Protein AF-A0A418WGU8-F1 (afdb_monomer_lite)

Structure (mmCIF, N/CA/C/O backbone):
data_AF-A0A418WGU8-F1
#
_entry.id   AF-A0A418WGU8-F1
#
loop_
_atom_site.group_PDB
_atom_site.id
_atom_site.type_symbol
_atom_site.label_atom_id
_atom_site.label_alt_id
_atom_site.label_comp_id
_atom_site.label_asym_id
_atom_site.label_entity_id
_atom_site.label_seq_id
_atom_site.pdbx_PDB_ins_code
_atom_site.Cartn_x
_atom_site.Cartn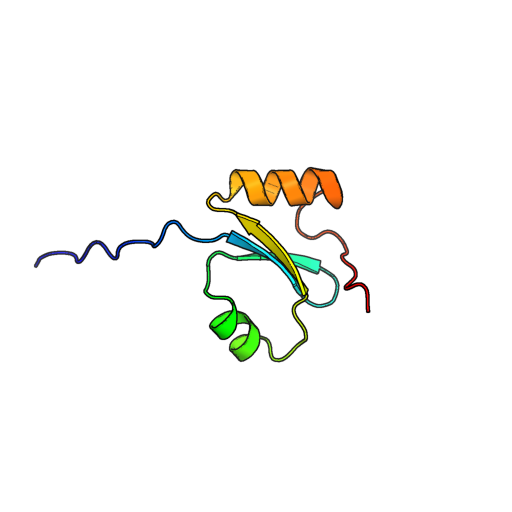_y
_atom_site.Cartn_z
_atom_site.occupancy
_atom_site.B_iso_or_equiv
_atom_site.auth_seq_id
_atom_site.auth_comp_id
_atom_site.auth_asym_id
_atom_site.auth_atom_id
_atom_site.pdbx_PDB_model_num
ATOM 1 N N . MET A 1 1 ? 21.558 -29.942 -8.146 1.00 40.97 1 MET A N 1
ATOM 2 C CA . MET A 1 1 ? 20.462 -29.295 -7.395 1.00 40.97 1 MET A CA 1
ATOM 3 C C . MET A 1 1 ? 20.180 -27.974 -8.080 1.00 40.97 1 MET A C 1
ATOM 5 O O . MET A 1 1 ? 20.921 -27.022 -7.885 1.00 40.97 1 MET A O 1
ATOM 9 N N . THR A 1 2 ? 19.216 -27.959 -8.993 1.00 41.81 2 THR A N 1
ATOM 10 C CA . THR A 1 2 ? 18.909 -26.774 -9.799 1.00 41.81 2 THR A CA 1
ATOM 11 C C . THR A 1 2 ? 17.870 -25.975 -9.036 1.00 41.81 2 THR A C 1
ATOM 13 O O . THR A 1 2 ? 16.752 -26.447 -8.842 1.00 41.81 2 THR A O 1
ATOM 16 N N . VAL A 1 3 ? 18.258 -24.804 -8.538 1.00 45.84 3 VAL A N 1
ATOM 17 C CA . VAL A 1 3 ? 17.312 -23.851 -7.966 1.00 45.84 3 VAL A CA 1
ATOM 18 C C . VAL A 1 3 ? 16.333 -23.462 -9.066 1.00 45.84 3 VAL A C 1
ATOM 20 O O . VAL A 1 3 ? 16.711 -22.853 -10.065 1.00 45.84 3 VAL A O 1
ATOM 23 N N . ALA A 1 4 ? 15.075 -23.873 -8.911 1.00 44.22 4 ALA A N 1
ATOM 24 C CA . ALA A 1 4 ? 13.984 -23.284 -9.657 1.00 44.22 4 ALA A CA 1
ATOM 25 C C . ALA A 1 4 ? 13.973 -21.803 -9.278 1.00 44.22 4 ALA A C 1
ATOM 27 O O . ALA A 1 4 ? 13.537 -21.434 -8.188 1.00 44.22 4 ALA A O 1
ATOM 28 N N . ALA A 1 5 ? 14.518 -20.966 -10.160 1.00 46.62 5 ALA A N 1
ATOM 29 C CA . ALA A 1 5 ? 14.186 -19.560 -10.193 1.00 46.62 5 ALA A CA 1
ATOM 30 C C . ALA A 1 5 ? 12.679 -19.522 -10.433 1.00 46.62 5 ALA A C 1
ATOM 32 O O . ALA A 1 5 ? 12.215 -19.638 -11.567 1.00 46.62 5 ALA A O 1
ATOM 33 N N . GLY A 1 6 ? 11.914 -19.481 -9.340 1.00 42.91 6 GLY A N 1
ATOM 34 C CA . GLY A 1 6 ? 10.516 -19.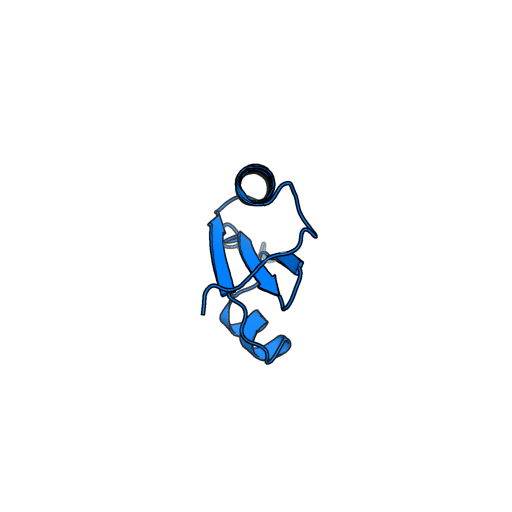127 -9.404 1.00 42.91 6 GLY A CA 1
ATOM 35 C C . GLY A 1 6 ? 10.485 -17.839 -10.196 1.00 42.91 6 GLY A C 1
ATOM 36 O O . GLY A 1 6 ? 11.107 -16.855 -9.798 1.00 42.91 6 GLY A O 1
ATOM 37 N N . THR A 1 7 ? 9.849 -17.874 -11.360 1.00 43.91 7 THR A N 1
ATOM 38 C CA . THR A 1 7 ? 9.388 -16.666 -12.015 1.00 43.91 7 THR A CA 1
ATOM 39 C C . THR A 1 7 ? 8.586 -15.937 -10.952 1.00 43.91 7 THR A C 1
ATOM 41 O O . THR A 1 7 ? 7.425 -16.271 -10.709 1.00 43.91 7 THR A O 1
ATOM 44 N N . ALA A 1 8 ? 9.213 -14.977 -10.273 1.00 45.19 8 ALA A N 1
ATOM 45 C CA . ALA A 1 8 ? 8.487 -13.847 -9.763 1.00 45.19 8 ALA A CA 1
ATOM 46 C C . ALA A 1 8 ? 7.768 -13.334 -11.009 1.00 45.19 8 ALA A C 1
ATOM 48 O O . ALA A 1 8 ? 8.385 -12.710 -11.873 1.00 45.19 8 ALA A O 1
ATOM 49 N N . ARG A 1 9 ? 6.486 -13.705 -11.170 1.00 50.06 9 ARG A N 1
ATOM 50 C CA . ARG A 1 9 ? 5.545 -12.872 -11.920 1.00 50.06 9 ARG A CA 1
ATOM 51 C C . ARG A 1 9 ? 5.928 -11.464 -11.505 1.00 50.06 9 ARG A C 1
ATOM 53 O O . ARG A 1 9 ? 6.029 -11.265 -10.294 1.00 50.06 9 ARG A O 1
ATOM 60 N N . ALA A 1 10 ? 6.274 -10.595 -12.456 1.00 50.16 10 ALA A N 1
ATOM 61 C CA . ALA A 1 10 ? 6.521 -9.187 -12.169 1.00 50.16 10 ALA A CA 1
ATOM 62 C C . ALA A 1 10 ? 5.439 -8.769 -11.171 1.00 50.16 10 ALA A C 1
ATOM 64 O O . ALA A 1 10 ? 4.257 -8.909 -11.474 1.00 50.16 10 ALA A O 1
ATOM 65 N N . GLY A 1 11 ? 5.855 -8.598 -9.916 1.00 55.69 11 GLY A N 1
ATOM 66 C CA . GLY A 1 11 ? 4.952 -8.795 -8.795 1.00 55.69 11 GLY A CA 1
ATOM 67 C C . GLY A 1 11 ? 4.022 -7.618 -8.798 1.00 55.69 11 GLY A C 1
ATOM 68 O O . GLY A 1 11 ? 4.478 -6.520 -8.509 1.00 55.69 11 GLY A O 1
ATOM 69 N N . ASP A 1 12 ? 2.772 -7.837 -9.174 1.00 76.44 12 ASP A N 1
ATOM 70 C CA . ASP A 1 12 ? 1.746 -6.820 -9.086 1.00 76.44 12 ASP A CA 1
ATOM 71 C C . ASP A 1 12 ? 1.656 -6.383 -7.614 1.00 76.44 12 ASP A C 1
ATOM 73 O O . ASP A 1 12 ? 1.140 -7.093 -6.750 1.00 76.44 12 ASP A O 1
ATOM 77 N N . TYR A 1 13 ? 2.260 -5.239 -7.303 1.00 86.31 13 TYR A N 1
ATOM 78 C CA . TYR A 1 13 ? 2.177 -4.564 -6.022 1.00 86.31 13 TYR A CA 1
ATOM 79 C C . TYR A 1 13 ? 0.790 -3.957 -5.923 1.00 86.31 13 TYR A C 1
ATOM 81 O O . TYR A 1 13 ? 0.452 -2.980 -6.594 1.00 86.31 13 TYR A O 1
ATOM 89 N N . ASN A 1 14 ? -0.020 -4.551 -5.065 1.00 87.25 14 ASN A N 1
ATOM 90 C CA . ASN A 1 14 ? -1.352 -4.086 -4.758 1.00 87.25 14 ASN A CA 1
ATOM 91 C C . ASN A 1 14 ? -1.252 -3.043 -3.651 1.00 87.25 14 ASN A C 1
ATOM 93 O O . ASN A 1 14 ? -0.755 -3.335 -2.564 1.00 87.25 14 ASN A O 1
ATOM 97 N N . VAL A 1 15 ? -1.745 -1.838 -3.923 1.00 88.19 15 VAL A N 1
ATOM 98 C CA . VAL A 1 15 ? -1.993 -0.817 -2.904 1.00 88.19 15 VAL A CA 1
ATOM 99 C C . VAL A 1 15 ? -3.432 -0.977 -2.457 1.00 88.19 15 VAL A C 1
ATOM 101 O O . VAL A 1 15 ? -4.352 -0.919 -3.278 1.00 88.19 15 VAL A O 1
ATOM 104 N N . TYR A 1 16 ? -3.644 -1.175 -1.165 1.00 86.62 16 TYR A N 1
ATOM 105 C CA . TYR A 1 16 ? -4.972 -1.401 -0.621 1.00 86.62 16 TYR A CA 1
ATOM 106 C C . TYR A 1 16 ? -5.131 -0.807 0.766 1.00 86.62 16 TYR A C 1
ATOM 108 O O . TYR A 1 16 ? -4.170 -0.603 1.506 1.00 86.62 16 TYR A O 1
ATOM 116 N N . CYS A 1 17 ? -6.384 -0.533 1.104 1.00 86.75 17 CYS A N 1
ATOM 117 C CA . CYS A 1 17 ? -6.764 -0.110 2.435 1.00 86.75 17 CYS A CA 1
ATOM 118 C C . CYS A 1 17 ? -7.127 -1.331 3.282 1.00 86.75 17 CYS A C 1
ATOM 120 O O . CYS A 1 17 ? -8.080 -2.047 2.959 1.00 86.75 17 CYS A O 1
ATOM 122 N N . ALA A 1 18 ? -6.366 -1.573 4.348 1.00 82.44 18 ALA A N 1
ATOM 123 C CA . ALA A 1 18 ? -6.604 -2.635 5.317 1.00 82.44 18 ALA A CA 1
ATOM 124 C C . ALA A 1 18 ? -7.225 -2.041 6.589 1.00 82.44 18 ALA A C 1
ATOM 126 O O . ALA A 1 18 ? -6.538 -1.720 7.559 1.00 82.44 18 ALA A O 1
ATOM 127 N N . GLY A 1 19 ? -8.546 -1.858 6.578 1.00 79.06 19 GLY A N 1
ATOM 128 C CA . GLY A 1 19 ? -9.253 -1.199 7.675 1.00 79.06 19 GLY A CA 1
ATOM 129 C C . GLY A 1 19 ? -8.996 0.306 7.673 1.00 79.06 19 GLY A C 1
ATOM 130 O O . GLY A 1 19 ? -9.662 1.030 6.942 1.00 79.06 19 GLY A O 1
ATOM 131 N N . THR A 1 20 ? -8.046 0.762 8.492 1.00 77.50 20 THR A N 1
ATOM 132 C CA . THR A 1 20 ? -7.707 2.183 8.669 1.00 77.50 20 THR A CA 1
ATOM 133 C C . THR A 1 20 ? -6.357 2.568 8.086 1.00 77.50 20 THR A C 1
ATOM 135 O O . THR A 1 20 ? -6.027 3.742 8.134 1.00 77.50 20 THR A O 1
ATOM 138 N N . HIS A 1 21 ? -5.564 1.636 7.548 1.00 83.75 21 HIS A N 1
ATOM 139 C CA . HIS A 1 21 ? -4.191 1.919 7.113 1.00 83.75 21 HIS A CA 1
ATOM 140 C C . HIS A 1 21 ? -3.926 1.458 5.683 1.00 83.75 21 HIS A C 1
ATOM 142 O O . HIS A 1 21 ? -4.446 0.431 5.234 1.00 83.75 21 HIS A O 1
ATOM 148 N N . LEU A 1 22 ? -3.08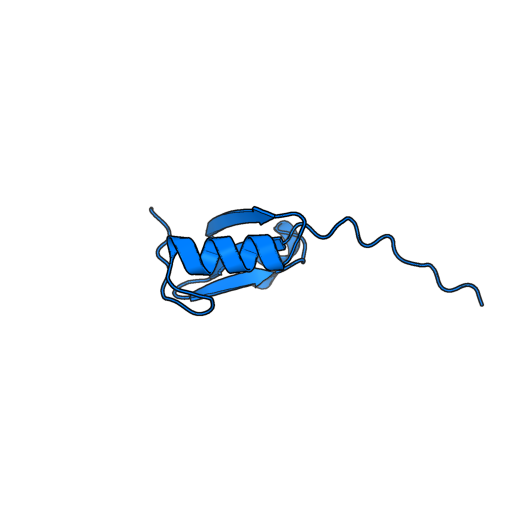7 2.221 4.985 1.00 86.56 22 LEU A N 1
ATOM 149 C CA . LEU A 1 22 ? -2.565 1.864 3.672 1.00 86.56 22 LEU A CA 1
ATOM 150 C C . LEU A 1 22 ? -1.487 0.806 3.762 1.00 86.56 22 LEU A C 1
ATOM 152 O O . LEU A 1 22 ? -0.463 1.011 4.410 1.00 86.56 22 LEU A O 1
ATOM 156 N N . GLU A 1 23 ? -1.680 -0.261 3.001 1.00 85.44 23 GLU A N 1
ATOM 157 C CA . GLU A 1 23 ? -0.697 -1.316 2.841 1.00 85.44 23 GLU A CA 1
ATOM 158 C C . GLU A 1 23 ? -0.374 -1.546 1.366 1.00 85.44 23 GLU A C 1
ATOM 160 O O . GLU A 1 23 ? -1.203 -1.355 0.470 1.00 85.44 23 GLU A O 1
ATOM 165 N N . ILE A 1 24 ? 0.872 -1.947 1.125 1.00 86.62 24 ILE A N 1
ATOM 166 C CA . ILE A 1 24 ? 1.370 -2.337 -0.190 1.00 86.62 24 ILE A CA 1
ATOM 167 C C . ILE A 1 24 ? 1.849 -3.774 -0.076 1.00 86.62 24 ILE A C 1
ATOM 169 O O . ILE A 1 24 ? 2.652 -4.093 0.800 1.00 86.62 24 ILE A O 1
ATOM 173 N N . ASP A 1 25 ? 1.362 -4.644 -0.951 1.00 85.19 25 ASP A N 1
ATOM 174 C CA . ASP A 1 25 ? 1.692 -6.061 -0.900 1.00 85.19 25 ASP A CA 1
ATOM 175 C C . ASP A 1 25 ? 1.818 -6.644 -2.305 1.00 85.19 25 ASP A C 1
ATOM 177 O O . ASP A 1 25 ? 1.030 -6.327 -3.192 1.00 85.19 25 ASP A O 1
ATOM 181 N N . SER A 1 26 ? 2.827 -7.484 -2.511 1.00 84.75 26 SER A N 1
ATOM 182 C CA . SER A 1 26 ? 3.068 -8.187 -3.776 1.00 84.75 26 SER A CA 1
ATOM 183 C C . SER A 1 26 ? 2.440 -9.584 -3.812 1.00 84.75 26 SER A C 1
ATOM 185 O O . SER A 1 26 ? 2.596 -10.318 -4.790 1.00 84.75 26 SER A O 1
ATOM 187 N N . ARG A 1 27 ? 1.752 -9.994 -2.739 1.00 77.38 27 ARG A N 1
ATOM 188 C CA . ARG A 1 27 ? 0.975 -11.233 -2.689 1.00 77.38 27 ARG A CA 1
ATOM 189 C C . ARG A 1 27 ? -0.255 -11.130 -3.584 1.00 77.38 27 ARG A C 1
ATOM 191 O O . ARG A 1 27 ? -0.755 -10.060 -3.911 1.00 77.38 27 ARG A O 1
ATOM 198 N N . ASN A 1 28 ? -0.760 -12.300 -3.962 1.00 77.44 28 ASN A N 1
ATOM 199 C CA . ASN A 1 28 ? -1.980 -12.409 -4.743 1.00 77.44 28 ASN A CA 1
ATOM 200 C C . ASN A 1 28 ? -3.195 -11.902 -3.940 1.00 77.44 28 ASN A C 1
ATOM 202 O O . ASN A 1 28 ? -3.359 -12.254 -2.770 1.00 77.44 28 ASN A O 1
ATOM 206 N N . TRP A 1 29 ? -4.057 -11.122 -4.593 1.00 75.94 29 TRP A N 1
ATOM 207 C CA . TRP A 1 29 ? -5.235 -10.509 -3.985 1.00 75.94 29 TRP A CA 1
ATOM 208 C C . TRP A 1 29 ? -6.191 -11.518 -3.330 1.00 75.94 29 TRP A C 1
ATOM 210 O O . TRP A 1 29 ? -6.615 -11.301 -2.196 1.00 75.94 29 TRP A O 1
ATOM 220 N N . ASP A 1 30 ? -6.467 -12.656 -3.977 1.00 77.81 30 ASP A N 1
ATOM 221 C CA . ASP A 1 30 ? -7.328 -13.710 -3.420 1.00 77.81 30 ASP A CA 1
ATOM 222 C C . ASP A 1 30 ? -6.758 -14.283 -2.115 1.00 77.81 30 ASP A C 1
ATOM 224 O O . ASP A 1 30 ? -7.488 -14.516 -1.150 1.00 77.81 30 ASP A O 1
ATOM 228 N N . GLN A 1 31 ? -5.432 -14.434 -2.042 1.00 77.38 31 GLN A N 1
ATOM 229 C CA . GLN A 1 31 ? -4.758 -14.898 -0.826 1.00 77.38 31 GLN A CA 1
ATOM 230 C C . GLN A 1 31 ? -4.853 -13.862 0.295 1.00 77.38 31 GLN A C 1
ATOM 232 O O . GLN A 1 31 ? -5.009 -14.220 1.461 1.00 77.38 31 GLN A O 1
ATOM 237 N N . MET A 1 32 ? -4.778 -12.575 -0.040 1.00 78.00 32 MET A N 1
ATOM 238 C CA . MET A 1 32 ? -4.893 -11.491 0.935 1.00 78.00 32 MET A CA 1
ATOM 239 C C . MET A 1 32 ? -6.314 -11.375 1.484 1.00 78.00 32 MET A C 1
ATOM 241 O O . MET A 1 32 ? -6.483 -11.263 2.699 1.00 78.00 32 MET A O 1
ATOM 245 N N . LEU A 1 33 ? -7.326 -11.465 0.615 1.00 77.06 33 LEU A N 1
ATOM 246 C CA . LEU A 1 33 ? -8.733 -11.504 1.014 1.00 77.06 33 LEU A CA 1
ATOM 247 C C . LEU A 1 33 ? -9.015 -12.705 1.920 1.00 77.06 33 LEU A C 1
ATOM 249 O O . LEU A 1 33 ? -9.605 -12.542 2.989 1.00 77.06 33 LEU A O 1
ATOM 253 N N . SER A 1 34 ? -8.528 -13.891 1.540 1.00 80.19 34 SER A N 1
ATOM 254 C CA . SER A 1 34 ? -8.696 -15.104 2.343 1.00 80.19 34 SER A CA 1
ATOM 255 C C . SER A 1 34 ? -7.977 -15.028 3.692 1.00 80.19 34 SER A C 1
ATOM 257 O O . SER A 1 34 ? -8.487 -15.565 4.671 1.00 80.19 34 SER A O 1
ATOM 259 N N . ALA A 1 35 ? -6.801 -14.396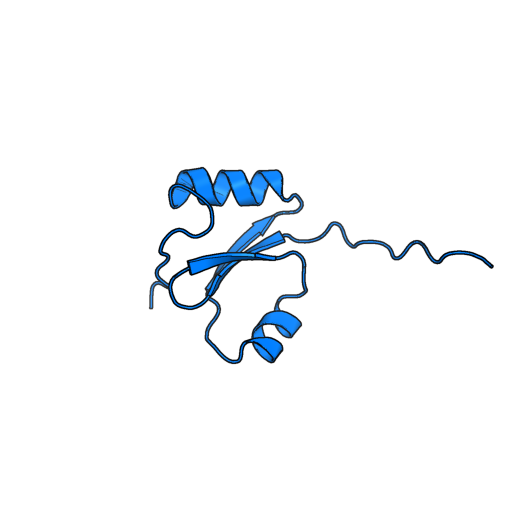 3.762 1.00 74.12 35 ALA A N 1
ATOM 260 C CA . ALA A 1 35 ? -6.015 -14.310 4.992 1.00 74.12 35 ALA A CA 1
ATOM 261 C C . ALA A 1 35 ? -6.536 -13.247 5.970 1.00 74.12 35 ALA A C 1
ATOM 263 O O . ALA A 1 35 ? -6.434 -13.431 7.181 1.00 74.12 35 ALA A O 1
ATOM 264 N N . ARG A 1 36 ? -7.065 -12.125 5.466 1.00 74.31 36 ARG A N 1
ATOM 265 C CA . ARG A 1 36 ? -7.500 -10.998 6.307 1.00 74.31 36 ARG A CA 1
ATOM 266 C C . ARG A 1 36 ? -8.982 -11.033 6.661 1.00 74.31 36 ARG A C 1
ATOM 268 O O . ARG A 1 36 ? -9.364 -10.426 7.659 1.00 74.31 36 ARG A O 1
ATOM 275 N N . GLY A 1 37 ? -9.823 -11.697 5.864 1.00 65.44 37 GLY A N 1
ATOM 276 C CA . GLY A 1 37 ? -11.255 -11.871 6.153 1.00 65.44 37 GLY A CA 1
ATOM 277 C C . GLY A 1 37 ? -12.060 -10.568 6.288 1.00 65.44 37 GLY A C 1
ATOM 278 O O . GLY A 1 37 ? -13.198 -10.594 6.746 1.00 65.44 37 GLY A O 1
ATOM 279 N N . THR A 1 38 ? -11.480 -9.425 5.913 1.00 65.19 38 THR A N 1
ATOM 280 C CA . THR A 1 38 ? -12.060 -8.076 5.990 1.00 65.19 38 THR A CA 1
ATOM 281 C C . THR A 1 38 ? -12.083 -7.447 4.597 1.00 65.19 38 THR A C 1
ATOM 283 O O . THR A 1 38 ? -11.288 -7.850 3.744 1.00 65.19 38 THR A O 1
ATOM 286 N N . PRO A 1 39 ? -12.983 -6.479 4.327 1.00 65.94 39 PRO A N 1
ATOM 287 C CA . PRO A 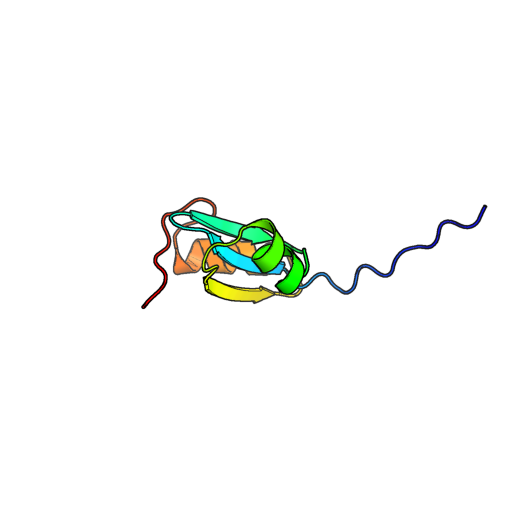1 39 ? -13.038 -5.822 3.029 1.00 65.94 39 PRO A CA 1
ATOM 288 C C . PRO A 1 39 ? -11.745 -5.035 2.814 1.00 65.94 39 PRO A C 1
ATOM 290 O O . PRO A 1 39 ? -11.535 -3.978 3.404 1.00 65.94 39 PRO A O 1
ATOM 293 N N . LEU A 1 40 ? -10.862 -5.580 1.983 1.00 75.38 40 LEU A N 1
ATOM 294 C CA . LEU A 1 40 ? -9.705 -4.858 1.481 1.00 75.38 40 LEU A CA 1
ATOM 295 C C . LEU A 1 40 ? -10.180 -4.035 0.290 1.00 75.38 40 LEU A C 1
ATOM 297 O O . LEU A 1 40 ? -10.725 -4.588 -0.665 1.00 75.38 40 LEU A O 1
ATOM 301 N N . CYS A 1 41 ? -9.976 -2.723 0.325 1.00 82.81 41 CYS A N 1
ATOM 302 C CA . CYS A 1 41 ? -10.233 -1.903 -0.856 1.00 82.81 41 CYS A CA 1
ATOM 303 C C . CYS A 1 41 ? -8.958 -1.774 -1.649 1.00 82.81 41 CYS A C 1
ATOM 305 O O . CYS A 1 41 ? -8.016 -1.122 -1.203 1.00 82.81 41 CYS A O 1
ATOM 307 N N . LYS A 1 42 ? -8.941 -2.384 -2.831 1.00 84.50 42 LYS A N 1
ATOM 308 C CA . LYS A 1 42 ? -7.862 -2.182 -3.786 1.00 84.50 42 LYS A CA 1
ATOM 309 C C . LYS A 1 42 ? -7.933 -0.750 -4.308 1.00 84.50 42 LYS A C 1
ATOM 311 O O . LYS A 1 42 ? -8.933 -0.346 -4.892 1.00 84.50 42 LYS A O 1
ATOM 316 N N . LEU A 1 43 ? -6.871 0.004 -4.073 1.00 85.50 43 LEU A N 1
ATOM 317 C CA . LEU A 1 43 ? -6.719 1.387 -4.520 1.00 85.50 43 LEU A CA 1
ATOM 318 C C . LEU A 1 43 ? -5.922 1.457 -5.824 1.00 85.50 43 LEU A C 1
ATOM 320 O O . LEU A 1 43 ? -6.141 2.357 -6.629 1.00 85.50 43 LEU A O 1
ATOM 324 N N . GLY A 1 44 ? -5.017 0.501 -6.044 1.00 85.25 44 GLY A N 1
ATOM 325 C CA . GLY A 1 44 ? -4.237 0.402 -7.271 1.00 85.25 44 GLY A CA 1
ATOM 326 C C . GLY A 1 44 ? -3.415 -0.879 -7.352 1.00 85.25 44 GLY A C 1
ATOM 327 O O . GLY A 1 44 ? -3.244 -1.592 -6.363 1.00 85.25 44 GLY A O 1
ATOM 328 N N . GLU A 1 45 ? -2.913 -1.161 -8.548 1.00 86.81 45 GLU A N 1
ATOM 329 C CA . GLU A 1 45 ? -1.987 -2.254 -8.840 1.00 86.81 45 GLU A CA 1
ATOM 330 C C . GLU A 1 45 ? -0.839 -1.717 -9.685 1.00 86.81 45 GLU A C 1
ATOM 332 O O . GLU A 1 45 ? -1.064 -0.963 -10.634 1.00 86.81 45 GLU A O 1
ATOM 337 N N . PHE A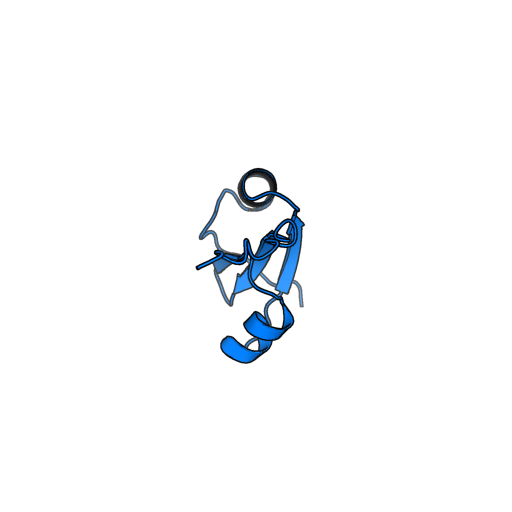 1 46 ? 0.385 -2.087 -9.326 1.00 88.19 46 PHE A N 1
ATOM 338 C CA . PHE A 1 46 ? 1.592 -1.567 -9.949 1.00 88.19 46 PHE A CA 1
ATOM 339 C C . PHE A 1 46 ? 2.604 -2.681 -10.165 1.00 88.19 46 PHE A C 1
ATOM 341 O O . PHE A 1 46 ? 2.814 -3.510 -9.294 1.00 88.19 46 PHE A O 1
ATOM 348 N N . ASN A 1 47 ? 3.327 -2.650 -11.280 1.00 85.81 47 ASN A N 1
ATOM 349 C CA . ASN A 1 47 ? 4.369 -3.645 -11.559 1.00 85.81 47 ASN A CA 1
ATOM 350 C C . ASN A 1 47 ? 5.629 -3.473 -10.682 1.00 85.81 47 ASN A C 1
ATOM 352 O O . ASN A 1 47 ? 6.461 -4.376 -10.595 1.00 85.81 47 ASN A O 1
ATOM 356 N N . TYR A 1 48 ? 5.795 -2.301 -10.057 1.00 86.69 48 TYR A N 1
ATOM 357 C CA . TYR A 1 48 ? 6.982 -1.933 -9.287 1.00 86.69 48 TYR A CA 1
ATOM 358 C C . TYR A 1 48 ? 6.607 -1.289 -7.949 1.00 86.69 48 TYR A C 1
ATOM 360 O O . TYR A 1 48 ? 5.732 -0.423 -7.890 1.00 86.69 48 TYR A O 1
ATOM 368 N N . LEU A 1 49 ? 7.341 -1.645 -6.886 1.00 85.19 49 LEU A N 1
ATOM 369 C CA . LEU A 1 49 ? 7.141 -1.099 -5.537 1.00 85.19 49 LEU A CA 1
ATOM 370 C C . LEU A 1 49 ? 7.266 0.424 -5.522 1.00 85.19 49 LEU A C 1
ATOM 372 O O . LEU A 1 49 ? 6.439 1.103 -4.928 1.00 85.19 49 LEU A O 1
ATOM 376 N N . SER A 1 50 ? 8.266 0.966 -6.220 1.00 88.62 50 SER A N 1
ATOM 377 C CA . SER A 1 50 ? 8.503 2.409 -6.252 1.00 88.62 50 SER A CA 1
ATOM 378 C C . SER A 1 50 ? 7.341 3.193 -6.862 1.00 88.62 50 SER A C 1
ATOM 380 O O . SER A 1 50 ? 7.122 4.339 -6.479 1.00 88.62 50 SER A O 1
ATOM 382 N N . ASP A 1 51 ? 6.592 2.607 -7.800 1.00 89.56 51 ASP A N 1
ATOM 383 C CA . ASP A 1 51 ? 5.416 3.259 -8.383 1.00 89.56 51 ASP A CA 1
ATOM 384 C C . ASP A 1 51 ? 4.234 3.219 -7.416 1.00 89.56 51 ASP A C 1
ATOM 386 O O . ASP A 1 51 ? 3.555 4.231 -7.240 1.00 89.56 51 ASP A O 1
ATOM 390 N N . ALA A 1 52 ? 4.051 2.089 -6.725 1.00 88.25 52 ALA A N 1
ATOM 391 C CA . ALA A 1 52 ? 3.085 1.969 -5.643 1.00 88.25 52 ALA A CA 1
ATOM 392 C C . ALA A 1 52 ? 3.376 2.994 -4.536 1.00 88.25 52 ALA A C 1
ATOM 394 O O . ALA A 1 52 ? 2.499 3.783 -4.202 1.00 88.25 52 ALA A O 1
ATOM 395 N N . GLU A 1 53 ? 4.611 3.063 -4.030 1.00 88.94 53 GLU A N 1
ATOM 396 C CA . GLU A 1 53 ? 5.024 4.017 -2.991 1.00 88.94 53 GLU A CA 1
ATOM 397 C C . GLU A 1 53 ? 4.800 5.470 -3.421 1.00 88.94 53 GLU A C 1
ATOM 399 O O . GLU A 1 53 ? 4.199 6.236 -2.669 1.00 88.94 53 GLU A O 1
ATOM 404 N N . LYS A 1 54 ? 5.185 5.843 -4.651 1.00 91.50 54 LYS A N 1
ATOM 405 C CA . LYS A 1 54 ? 4.911 7.181 -5.203 1.00 91.50 54 LYS A CA 1
ATOM 406 C C . LYS A 1 54 ? 3.420 7.473 -5.296 1.00 91.50 54 LYS A C 1
ATOM 408 O O . LYS A 1 54 ? 3.003 8.600 -5.039 1.00 91.50 54 LYS A O 1
ATOM 413 N N . PHE A 1 55 ? 2.610 6.489 -5.682 1.00 88.75 55 PHE A N 1
ATOM 414 C CA . PHE A 1 55 ? 1.162 6.640 -5.714 1.00 88.75 55 PHE A CA 1
ATOM 415 C C . PHE A 1 55 ? 0.610 6.889 -4.308 1.00 88.75 55 PHE A C 1
ATOM 417 O O . PHE A 1 55 ? -0.192 7.808 -4.133 1.00 88.75 55 PHE A O 1
ATOM 424 N N . VAL A 1 56 ? 1.060 6.132 -3.304 1.00 88.25 56 VAL A N 1
ATOM 425 C CA . VAL A 1 56 ? 0.586 6.307 -1.926 1.00 88.25 56 VAL A CA 1
ATOM 426 C C . VAL A 1 56 ? 1.046 7.646 -1.347 1.00 88.25 56 VAL A C 1
ATOM 428 O O . VAL A 1 56 ? 0.262 8.366 -0.731 1.00 88.25 56 VAL A O 1
ATOM 431 N N . GLU A 1 57 ? 2.293 8.032 -1.601 1.00 89.81 57 GLU A N 1
ATOM 432 C CA . GLU A 1 57 ? 2.847 9.322 -1.191 1.00 89.81 57 GLU A CA 1
ATOM 433 C C . GLU A 1 57 ? 2.079 10.491 -1.814 1.00 89.81 57 GLU A C 1
ATOM 435 O O . GLU A 1 57 ? 1.652 11.403 -1.109 1.00 89.81 57 GLU A O 1
ATOM 440 N N . LYS A 1 58 ? 1.816 10.428 -3.121 1.00 89.06 58 LYS A N 1
ATOM 441 C CA . LYS A 1 58 ? 1.141 11.499 -3.858 1.00 89.06 58 LYS A CA 1
ATOM 442 C C . LYS A 1 58 ? -0.340 11.647 -3.507 1.00 89.06 58 LYS A C 1
ATOM 444 O O . LYS A 1 58 ? -0.831 12.770 -3.476 1.00 89.06 58 LYS A O 1
ATOM 449 N N . ASN A 1 59 ? -1.058 10.541 -3.304 1.00 84.44 59 ASN A N 1
ATOM 450 C CA . ASN A 1 59 ? -2.514 10.570 -3.112 1.00 84.44 59 ASN A CA 1
ATOM 451 C C . ASN A 1 59 ? -2.931 10.587 -1.637 1.00 84.44 59 ASN A C 1
ATOM 453 O O . ASN A 1 59 ? -3.983 11.131 -1.318 1.00 84.44 59 ASN A O 1
ATOM 457 N N . PHE A 1 60 ? -2.120 10.014 -0.744 1.00 85.31 60 PHE A N 1
ATOM 458 C CA . PHE A 1 60 ? -2.467 9.834 0.670 1.00 85.31 60 PHE A CA 1
ATOM 459 C C . PHE A 1 60 ? -1.432 10.431 1.636 1.00 85.31 60 PHE A C 1
ATOM 461 O O . PHE A 1 60 ? -1.665 10.469 2.842 1.00 85.31 60 PHE A O 1
ATOM 468 N N . GLY A 1 61 ? -0.295 10.924 1.135 1.00 83.00 61 GLY A N 1
ATOM 469 C CA . GLY A 1 61 ? 0.761 11.511 1.963 1.00 83.00 61 GLY A CA 1
ATOM 470 C C . GLY A 1 61 ? 1.705 10.489 2.604 1.00 83.00 61 GLY A C 1
ATOM 471 O O . GLY A 1 61 ? 2.400 10.836 3.559 1.00 83.00 61 GLY A O 1
ATOM 472 N N . GLY A 1 62 ? 1.717 9.242 2.115 1.00 79.44 62 GLY A N 1
ATOM 473 C CA . GLY A 1 62 ? 2.699 8.212 2.474 1.00 79.44 62 GLY A CA 1
ATOM 474 C C . GLY A 1 62 ? 2.092 6.855 2.839 1.00 79.44 62 GLY A C 1
ATOM 475 O O . GLY A 1 62 ? 0.881 6.720 3.005 1.00 79.44 62 GLY A O 1
ATOM 476 N N . LYS A 1 63 ? 2.955 5.841 2.978 1.00 71.00 63 LYS A N 1
ATOM 477 C CA . LYS A 1 63 ? 2.592 4.535 3.559 1.00 71.00 63 LYS A CA 1
ATOM 478 C C . LYS A 1 63 ? 2.169 4.681 5.028 1.00 71.00 63 LYS A C 1
ATOM 480 O O . LYS A 1 63 ? 2.549 5.656 5.674 1.00 71.00 63 LYS A O 1
ATOM 485 N N . ASP A 1 64 ? 1.356 3.747 5.525 1.00 70.00 64 ASP A N 1
ATOM 486 C CA . ASP A 1 64 ? 0.799 3.745 6.893 1.00 70.00 64 ASP A CA 1
ATOM 487 C C . ASP A 1 64 ? -0.135 4.925 7.224 1.00 70.00 64 ASP A C 1
ATOM 489 O O . ASP A 1 64 ? -0.549 5.109 8.371 1.00 70.00 64 ASP A O 1
ATOM 493 N N . LYS A 1 65 ? -0.496 5.738 6.225 1.00 80.44 65 LYS A N 1
ATOM 494 C CA . LYS A 1 65 ? -1.492 6.797 6.384 1.00 80.44 65 LYS A CA 1
ATOM 495 C C . LYS A 1 65 ? -2.893 6.225 6.470 1.00 80.44 65 LYS A C 1
ATOM 497 O O . LYS A 1 65 ? -3.175 5.130 5.974 1.00 80.44 65 LYS A O 1
ATOM 502 N N . GLU A 1 66 ? -3.760 7.013 7.096 1.00 80.75 66 GLU A N 1
ATOM 503 C CA . GLU A 1 66 ? -5.169 6.687 7.156 1.00 80.75 66 GLU A CA 1
ATOM 504 C C . GLU A 1 66 ? -5.752 6.643 5.747 1.00 80.75 66 GLU A C 1
ATOM 506 O O . GLU A 1 66 ? -5.611 7.583 4.962 1.00 80.75 66 GLU A O 1
ATOM 511 N N . CYS A 1 67 ? -6.399 5.531 5.424 1.00 81.38 67 CYS A N 1
ATOM 512 C CA . CYS A 1 67 ? -7.177 5.401 4.208 1.00 81.38 67 CYS A CA 1
ATOM 513 C C . CYS A 1 67 ? -8.624 5.122 4.545 1.00 81.38 67 CYS A C 1
ATOM 515 O O . CYS A 1 67 ? -8.960 4.537 5.574 1.00 81.38 67 CYS A O 1
ATOM 517 N N . TYR A 1 68 ? -9.480 5.547 3.630 1.00 74.19 68 TYR A N 1
ATOM 518 C CA . TYR A 1 68 ? -10.898 5.300 3.710 1.00 74.19 68 TYR A CA 1
ATOM 519 C C . TYR A 1 68 ? -11.323 4.548 2.459 1.00 74.19 68 TYR A C 1
ATOM 521 O O . TYR A 1 68 ? -11.058 4.994 1.343 1.00 74.19 68 TYR A O 1
ATOM 529 N N . CYS A 1 69 ? -11.980 3.408 2.649 1.00 72.06 69 CYS A N 1
ATOM 530 C CA . CYS A 1 69 ? -12.738 2.761 1.590 1.00 72.06 69 CYS A CA 1
ATOM 531 C C . CYS A 1 69 ? -13.963 3.627 1.276 1.00 72.06 69 CYS A C 1
ATOM 533 O O . CYS A 1 69 ? -14.860 3.684 2.124 1.00 72.06 69 CYS A O 1
ATOM 535 N N . PRO A 1 70 ? -14.052 4.291 0.106 1.00 60.16 70 PRO A N 1
ATOM 536 C CA . PRO A 1 70 ? -15.327 4.849 -0.315 1.00 60.16 70 PRO A CA 1
ATOM 537 C C . PRO A 1 70 ? -16.333 3.695 -0.389 1.00 60.16 70 PRO A C 1
ATOM 539 O O . PRO A 1 70 ? -16.051 2.653 -0.982 1.00 60.16 70 PRO A O 1
ATOM 542 N N . ARG A 1 71 ? -17.437 3.860 0.338 1.00 52.16 71 ARG A N 1
ATOM 543 C CA . ARG A 1 71 ? -18.482 2.852 0.502 1.00 52.16 71 ARG A CA 1
ATOM 544 C C . ARG A 1 71 ? -19.272 2.642 -0.784 1.00 52.16 71 ARG A C 1
ATOM 546 O O . ARG A 1 71 ? -19.476 3.647 -1.501 1.00 52.16 71 ARG A O 1
#

Organism: NCBI:txid2320859

pLDDT: mean 75.49, std 14.62, range [40.97, 91.5]

Foldseek 3Di:
DDPPPPPPPLQWFWWWDLPFFTDTDSDDPVVVCVVNVDDIGGPDTDSDPVVSQVVCCVPQVGGGGTDDDPD

Sequence (71 aa):
MTVAAGTARAGDYNVYCAGTHLEIDSRNWDQMLSARGTPLCKLGEFNYLSDAEKFVEKNFGGKDKECYCPR

Secondary structure (DSSP, 8-state):
------------EEEEEETTEEEEE-S-HHHHHHHH-S-EEEEEEESSHHHHHHHHHHHHSSTT-B-----

Radius of gyration: 13.65 Å; chains: 1; bounding box: 39×41×21 Å